Protein AF-A0A6T0ZKF3-F1 (afdb_monomer_lite)

pLDDT: mean 91.28, std 10.65, range [55.72, 98.62]

Secondary structure (DSSP, 8-state):
-PPPPPPPPPPPPPPP-----PPPPPPPHHHHHHHHHHHHHHTT---EESEEES-EEEEEE-TTTHHHHHHHHHHT-TT--EEEEETTTTEEEEE-S--EEEPP-TTTTGGGEEEEE-HHHHHHHHHHHHHT-PPPP---

Radius of gyration: 25.16 Å; chains: 1; bounding box: 42×97×49 Å

Organism: NCBI:txid311494

Structure (mmCIF, N/CA/C/O backbone):
data_AF-A0A6T0ZKF3-F1
#
_entry.id   AF-A0A6T0ZKF3-F1
#
loop_
_atom_site.group_PDB
_atom_site.id
_atom_site.type_symbol
_atom_site.label_atom_id
_atom_site.label_alt_id
_atom_site.label_comp_id
_atom_site.label_asym_id
_atom_site.label_entity_id
_atom_site.label_seq_id
_atom_site.pdbx_PDB_ins_code
_atom_site.Cartn_x
_atom_site.Cartn_y
_atom_site.Cartn_z
_atom_site.occupancy
_atom_site.B_iso_or_equiv
_atom_site.auth_seq_id
_atom_site.auth_comp_id
_atom_site.auth_asym_id
_atom_site.auth_atom_id
_atom_site.pdbx_PDB_model_num
ATOM 1 N N . PRO A 1 1 ? 15.137 -68.658 26.866 1.00 79.06 1 PRO A N 1
ATOM 2 C CA . PRO A 1 1 ? 15.830 -67.815 25.860 1.00 79.06 1 PRO A CA 1
ATOM 3 C C . PRO A 1 1 ? 14.870 -66.736 25.336 1.00 79.06 1 PRO A C 1
ATOM 5 O O . PRO A 1 1 ? 13.733 -67.080 25.017 1.00 79.06 1 PRO A O 1
ATOM 8 N N . PRO A 1 2 ? 15.263 -65.451 25.323 1.00 80.06 2 PRO A N 1
ATOM 9 C CA . PRO A 1 2 ? 14.422 -64.399 24.763 1.00 80.06 2 PRO A CA 1
ATOM 10 C C . PRO A 1 2 ? 14.297 -64.558 23.236 1.00 80.06 2 PRO A C 1
ATOM 12 O O . PRO A 1 2 ? 15.229 -65.066 22.604 1.00 80.06 2 PRO A O 1
ATOM 15 N N . PRO A 1 3 ? 13.156 -64.165 22.642 1.00 83.69 3 PRO A N 1
ATOM 16 C CA . PRO A 1 3 ? 12.979 -64.195 21.195 1.00 83.69 3 PRO A CA 1
ATOM 17 C C . PRO A 1 3 ? 13.969 -63.239 20.508 1.00 83.69 3 PRO A C 1
ATOM 19 O O . PRO A 1 3 ? 14.327 -62.210 21.091 1.00 83.69 3 PRO A O 1
ATOM 22 N N . PRO A 1 4 ? 14.425 -63.561 19.283 1.00 87.62 4 PRO A N 1
ATOM 23 C CA . PRO A 1 4 ? 15.293 -62.670 18.527 1.00 87.62 4 PRO A CA 1
ATOM 24 C C . PRO A 1 4 ? 14.576 -61.339 18.239 1.00 87.62 4 PRO A C 1
ATOM 26 O O . PRO A 1 4 ? 13.357 -61.333 18.036 1.00 87.62 4 PRO A O 1
ATOM 29 N N . PRO A 1 5 ? 15.308 -60.212 18.220 1.00 87.31 5 PRO A N 1
ATOM 30 C CA . PRO A 1 5 ? 14.728 -58.923 17.878 1.00 87.31 5 PRO A CA 1
ATOM 31 C C . PRO A 1 5 ? 14.199 -58.935 16.434 1.00 87.31 5 PRO A C 1
ATOM 33 O O . PRO A 1 5 ? 14.769 -59.617 15.575 1.00 87.31 5 PRO A O 1
ATOM 36 N N . PRO A 1 6 ? 13.117 -58.190 16.150 1.00 88.12 6 PRO A N 1
ATOM 37 C CA . PRO A 1 6 ? 12.598 -58.068 14.798 1.00 88.12 6 PRO A CA 1
ATOM 38 C C . PRO A 1 6 ? 13.632 -57.399 13.875 1.00 88.12 6 PRO A C 1
ATOM 40 O O . PRO A 1 6 ? 14.416 -56.561 14.333 1.00 88.12 6 PRO A O 1
ATOM 43 N N . PRO A 1 7 ? 13.641 -57.746 12.575 1.00 88.88 7 PRO A N 1
ATOM 44 C CA . PRO A 1 7 ? 14.503 -57.087 11.604 1.00 88.88 7 PRO A CA 1
ATOM 45 C C . PRO A 1 7 ? 14.161 -55.589 11.498 1.00 88.88 7 PRO A C 1
ATOM 47 O O . PRO A 1 7 ? 13.000 -55.210 11.689 1.00 88.88 7 PRO A O 1
ATOM 50 N N . PRO A 1 8 ? 15.147 -54.728 11.185 1.00 87.81 8 PRO A N 1
ATOM 51 C CA . PRO A 1 8 ? 14.897 -53.310 10.973 1.00 87.81 8 PRO A CA 1
ATOM 52 C C . PRO A 1 8 ? 13.945 -53.097 9.783 1.00 87.81 8 PRO A C 1
ATOM 54 O O . PRO A 1 8 ? 13.983 -53.870 8.819 1.00 87.81 8 PRO A O 1
ATOM 57 N N . PRO A 1 9 ? 13.094 -52.055 9.825 1.00 87.19 9 PRO A N 1
ATOM 58 C CA . PRO A 1 9 ? 12.233 -51.715 8.702 1.00 87.19 9 PRO A CA 1
ATOM 59 C C . PRO A 1 9 ? 13.070 -51.346 7.465 1.00 87.19 9 PRO A C 1
ATOM 61 O O . PRO A 1 9 ? 14.187 -50.834 7.603 1.00 87.19 9 PRO A O 1
ATOM 64 N N . PRO A 1 10 ? 12.546 -51.585 6.250 1.00 87.50 10 PRO A N 1
ATOM 65 C CA . PRO A 1 10 ? 13.218 -51.177 5.025 1.00 87.50 10 PRO A CA 1
ATOM 66 C C . PRO A 1 10 ? 13.397 -49.647 4.982 1.00 87.50 10 PRO A C 1
ATOM 68 O O . PRO A 1 10 ? 12.549 -48.916 5.504 1.00 87.50 10 PRO A O 1
ATOM 71 N N . PRO A 1 11 ? 14.475 -49.145 4.355 1.00 84.69 11 PRO A N 1
ATOM 72 C CA . PRO A 1 11 ? 14.674 -47.713 4.170 1.00 84.69 11 PRO A CA 1
ATOM 73 C C . PRO A 1 11 ? 13.521 -47.114 3.353 1.00 84.69 11 PRO A C 1
ATOM 75 O O . PRO A 1 11 ? 13.155 -47.628 2.296 1.00 84.69 11 PRO A O 1
ATOM 78 N N . VAL A 1 12 ? 12.943 -46.025 3.864 1.00 86.44 12 VAL A N 1
ATOM 79 C CA . VAL A 1 12 ? 11.878 -45.274 3.188 1.00 86.44 12 VAL A CA 1
ATOM 80 C C . VAL A 1 12 ? 12.455 -44.653 1.905 1.00 86.44 12 VAL A C 1
ATOM 82 O O . VAL A 1 12 ? 13.549 -44.083 1.966 1.00 86.44 12 VAL A O 1
ATOM 85 N N . PRO A 1 13 ? 11.774 -44.749 0.747 1.00 84.06 13 PRO A N 1
ATOM 86 C CA . PRO A 1 13 ? 12.225 -44.079 -0.468 1.00 84.06 13 PRO A CA 1
ATOM 87 C C . PRO A 1 13 ? 12.305 -42.557 -0.256 1.00 84.06 13 PRO A C 1
ATOM 89 O O . PRO A 1 13 ? 11.481 -41.998 0.475 1.00 84.06 13 PRO A O 1
ATOM 92 N N . PRO A 1 14 ? 13.277 -41.867 -0.882 1.00 81.31 14 PRO A N 1
ATOM 93 C CA . PRO A 1 14 ? 13.361 -40.416 -0.801 1.00 81.31 14 PRO A CA 1
ATOM 94 C C . PRO A 1 14 ? 12.076 -39.782 -1.359 1.00 81.31 14 PRO A C 1
ATOM 96 O O . PRO A 1 14 ? 11.504 -40.309 -2.320 1.00 81.31 14 PRO A O 1
ATOM 99 N N . PRO A 1 15 ? 11.604 -38.663 -0.778 1.00 80.31 15 PRO A N 1
ATOM 100 C CA . PRO A 1 15 ? 10.462 -37.946 -1.323 1.00 80.31 15 PRO A CA 1
ATOM 101 C C . PRO A 1 15 ? 10.757 -37.538 -2.776 1.00 80.31 15 PRO A C 1
ATOM 103 O O . PRO A 1 15 ? 11.900 -37.186 -3.087 1.00 80.31 15 PRO A O 1
ATOM 106 N N . PRO A 1 16 ? 9.758 -37.586 -3.676 1.00 74.75 16 PRO A N 1
ATOM 107 C CA . PRO A 1 16 ? 9.937 -37.129 -5.044 1.00 74.75 16 PRO A CA 1
ATOM 108 C C . PRO A 1 16 ? 10.409 -35.676 -5.021 1.00 74.75 16 PRO A C 1
ATOM 110 O O . PRO A 1 16 ? 9.810 -34.835 -4.348 1.00 74.75 16 PRO A O 1
ATOM 113 N N . SER A 1 17 ? 11.494 -35.385 -5.740 1.00 73.44 17 SER A N 1
ATOM 114 C CA . SER A 1 17 ? 11.928 -34.016 -5.996 1.00 73.44 17 SER A CA 1
ATOM 115 C C . SER A 1 17 ? 10.769 -33.281 -6.666 1.00 73.44 17 SER A C 1
ATOM 117 O O . SER A 1 17 ? 10.433 -33.556 -7.817 1.00 73.44 17 SER A O 1
ATOM 119 N N . GLY A 1 18 ? 10.097 -32.417 -5.905 1.00 68.75 18 GLY A N 1
ATOM 120 C CA . GLY A 1 18 ? 9.014 -31.591 -6.421 1.00 68.75 18 GLY A CA 1
ATOM 121 C C . GLY A 1 18 ? 9.514 -30.667 -7.535 1.00 68.75 18 GLY A C 1
ATOM 122 O O . GLY A 1 18 ? 10.721 -30.434 -7.646 1.00 68.75 18 GLY A O 1
ATOM 123 N N . PRO A 1 19 ? 8.605 -30.134 -8.368 1.00 64.38 19 PRO A N 1
ATOM 124 C CA . PRO A 1 19 ? 8.970 -29.148 -9.371 1.00 64.38 19 PRO A CA 1
ATOM 125 C C . PRO A 1 19 ? 9.674 -27.974 -8.690 1.00 64.38 19 PRO A C 1
ATOM 127 O O . PRO A 1 19 ? 9.157 -27.382 -7.742 1.00 64.38 19 PRO A O 1
ATOM 130 N N . THR A 1 20 ? 10.871 -27.654 -9.168 1.00 55.72 20 THR A N 1
ATOM 131 C CA . THR A 1 20 ? 11.607 -26.461 -8.769 1.00 55.72 20 THR A CA 1
ATOM 132 C C . THR A 1 20 ? 10.806 -25.253 -9.250 1.00 55.72 20 THR A C 1
ATOM 134 O O . THR A 1 20 ? 10.920 -24.850 -10.404 1.00 55.72 20 THR A O 1
ATOM 137 N N . THR A 1 21 ? 9.936 -24.704 -8.401 1.00 61.16 21 THR A N 1
ATOM 138 C CA . THR A 1 21 ? 9.252 -23.437 -8.678 1.00 61.16 21 THR A CA 1
ATOM 139 C C . THR A 1 21 ? 10.316 -22.348 -8.716 1.00 61.16 21 THR A C 1
ATOM 141 O O . THR A 1 21 ? 10.743 -21.843 -7.680 1.00 61.16 21 THR A O 1
ATOM 144 N N . THR A 1 22 ? 10.810 -22.026 -9.911 1.00 66.12 22 THR A N 1
ATOM 145 C CA . THR A 1 22 ? 11.672 -20.867 -10.127 1.00 66.12 22 THR A CA 1
ATOM 146 C C . THR A 1 22 ? 10.903 -19.634 -9.665 1.00 66.12 22 THR A C 1
ATOM 148 O O . THR A 1 22 ? 9.809 -19.367 -10.163 1.00 66.12 22 THR A O 1
ATOM 151 N N . ALA A 1 23 ? 11.442 -18.920 -8.673 1.00 69.06 23 ALA A N 1
ATOM 152 C CA . ALA A 1 23 ? 10.854 -17.673 -8.206 1.00 69.06 23 ALA A CA 1
ATOM 153 C C . ALA A 1 23 ? 10.667 -16.716 -9.401 1.00 69.06 23 ALA A C 1
ATOM 155 O O . ALA A 1 23 ? 11.530 -16.691 -10.286 1.00 69.06 23 ALA A O 1
ATOM 156 N N . PRO A 1 24 ? 9.563 -15.949 -9.460 1.00 73.06 24 PRO A N 1
ATOM 157 C CA . PRO A 1 24 ? 9.366 -14.968 -10.517 1.00 73.06 24 PRO A CA 1
ATOM 158 C C . PRO A 1 24 ? 10.574 -14.025 -10.606 1.00 73.06 24 PRO A C 1
ATOM 160 O O . PRO A 1 24 ? 11.122 -13.658 -9.561 1.00 73.06 24 PRO A O 1
ATOM 163 N N . PRO A 1 25 ? 10.990 -13.612 -11.816 1.00 82.62 25 PRO A N 1
ATOM 164 C CA . PRO A 1 25 ? 12.021 -12.593 -11.951 1.00 82.62 25 PRO A CA 1
ATOM 165 C C . PRO A 1 25 ? 11.595 -11.316 -11.215 1.00 82.62 25 PRO A C 1
ATOM 167 O O . PRO A 1 25 ? 10.406 -10.977 -11.170 1.00 82.62 25 PRO A O 1
ATOM 170 N N . LEU A 1 26 ? 12.568 -10.629 -10.614 1.00 91.62 26 LEU A N 1
ATOM 171 C CA . LEU A 1 26 ? 12.322 -9.332 -9.994 1.00 91.62 26 LEU A CA 1
ATOM 172 C C . LEU A 1 26 ? 11.986 -8.316 -11.100 1.00 91.62 26 LEU A C 1
ATOM 174 O O . LEU A 1 26 ? 12.718 -8.260 -12.091 1.00 91.62 26 LEU A O 1
ATOM 178 N N . PRO A 1 27 ? 10.904 -7.537 -10.950 1.00 94.56 27 PRO A N 1
ATOM 179 C CA . PRO A 1 27 ? 10.503 -6.530 -11.922 1.00 94.56 27 PRO A CA 1
ATOM 180 C C . PRO A 1 27 ? 11.445 -5.327 -11.851 1.00 94.56 27 PRO A C 1
ATOM 182 O O . PRO A 1 27 ? 12.015 -5.029 -10.796 1.00 94.56 27 PRO A O 1
ATOM 185 N N . ASP A 1 28 ? 11.551 -4.575 -12.944 1.00 96.56 28 ASP A N 1
ATOM 186 C CA . ASP A 1 28 ? 12.017 -3.194 -12.837 1.00 96.56 28 ASP A CA 1
ATOM 187 C C . ASP A 1 28 ? 10.931 -2.294 -12.213 1.00 96.56 28 ASP A C 1
ATOM 189 O O . ASP A 1 28 ? 9.769 -2.684 -12.056 1.00 96.56 28 ASP A O 1
ATOM 193 N N . LYS A 1 29 ? 11.307 -1.066 -11.840 1.00 95.50 29 LYS A N 1
ATOM 194 C CA . LYS A 1 29 ? 10.395 -0.123 -11.177 1.00 95.50 29 LYS A CA 1
ATOM 195 C C . LYS A 1 29 ? 9.154 0.176 -12.023 1.00 95.50 29 LYS A C 1
ATOM 197 O O . LYS A 1 29 ? 8.052 0.205 -11.487 1.00 95.50 29 LYS A O 1
ATOM 202 N N . GLY A 1 30 ? 9.316 0.378 -13.331 1.00 96.62 30 GLY A N 1
ATOM 203 C CA . GLY A 1 30 ? 8.216 0.692 -14.243 1.00 96.62 30 GLY A CA 1
ATOM 204 C C . GLY A 1 30 ? 7.280 -0.496 -14.451 1.00 96.62 30 GLY A C 1
ATOM 205 O O . GLY A 1 30 ? 6.057 -0.328 -14.471 1.00 96.62 30 GLY A O 1
ATOM 206 N N . GLU A 1 31 ? 7.837 -1.705 -14.531 1.00 96.94 31 GLU A N 1
ATOM 207 C CA . GLU A 1 31 ? 7.057 -2.942 -14.569 1.00 96.94 31 GLU A CA 1
ATOM 208 C C . GLU A 1 31 ? 6.260 -3.143 -13.271 1.00 96.94 31 GLU A C 1
ATOM 210 O O . GLU A 1 31 ? 5.062 -3.439 -13.325 1.00 96.94 31 GLU A O 1
ATOM 215 N N . CYS A 1 32 ? 6.891 -2.932 -12.111 1.00 97.50 32 CYS A N 1
ATOM 216 C CA . CYS A 1 32 ? 6.226 -2.997 -10.812 1.00 97.50 32 CYS A CA 1
ATOM 217 C C . CYS A 1 32 ? 5.068 -1.998 -10.723 1.00 97.50 32 CYS A C 1
ATOM 219 O O . CYS A 1 32 ? 3.954 -2.398 -10.375 1.00 97.50 32 CYS A O 1
ATOM 221 N N . THR A 1 33 ? 5.301 -0.731 -11.085 1.00 97.44 33 THR A N 1
ATOM 222 C CA . THR A 1 33 ? 4.282 0.327 -11.058 1.00 97.44 33 THR A CA 1
ATOM 223 C C . THR A 1 33 ? 3.100 -0.038 -11.948 1.00 97.44 33 THR A C 1
ATOM 225 O O . THR A 1 33 ? 1.966 -0.074 -11.478 1.00 97.44 33 THR A O 1
ATOM 228 N N . THR A 1 34 ? 3.363 -0.418 -13.201 1.00 97.75 34 THR A N 1
ATOM 229 C CA . THR A 1 34 ? 2.315 -0.762 -14.176 1.00 97.75 34 THR A CA 1
ATOM 230 C C . THR A 1 34 ? 1.472 -1.953 -13.713 1.00 97.75 34 THR A C 1
ATOM 232 O O . THR A 1 34 ? 0.241 -1.922 -13.783 1.00 97.75 34 THR A O 1
ATOM 235 N N . LYS A 1 35 ? 2.117 -3.017 -13.215 1.00 97.19 35 LYS A N 1
ATOM 236 C CA . LYS A 1 35 ? 1.417 -4.212 -12.719 1.00 97.19 35 LYS A CA 1
ATOM 237 C C . LYS A 1 35 ? 0.609 -3.918 -11.459 1.00 97.19 35 LYS A C 1
ATOM 239 O O . LYS A 1 35 ? -0.523 -4.382 -11.343 1.00 97.19 35 LYS A O 1
ATOM 244 N N . THR A 1 36 ? 1.175 -3.142 -10.540 1.00 97.94 36 THR A N 1
ATOM 245 C CA . THR A 1 36 ? 0.523 -2.772 -9.281 1.00 97.94 36 THR A CA 1
ATOM 246 C C . THR A 1 36 ? -0.701 -1.899 -9.531 1.00 97.94 36 THR A C 1
ATOM 248 O O . THR A 1 36 ? -1.768 -2.180 -8.989 1.00 97.94 36 THR A O 1
ATOM 251 N N . GLU A 1 37 ? -0.584 -0.901 -10.407 1.00 98.38 37 GLU A N 1
ATOM 252 C CA . GLU A 1 37 ? -1.689 -0.023 -10.788 1.00 98.38 37 GLU A CA 1
ATOM 253 C C . GLU A 1 37 ? -2.851 -0.811 -11.409 1.00 98.38 37 GLU A C 1
ATOM 255 O O . GLU A 1 37 ? -4.007 -0.684 -10.993 1.00 98.38 37 GLU A O 1
ATOM 260 N N . ALA A 1 38 ? -2.540 -1.695 -12.363 1.00 98.31 38 ALA A N 1
ATOM 261 C CA . ALA A 1 38 ? -3.533 -2.560 -12.989 1.00 98.31 38 ALA A CA 1
ATOM 262 C C . ALA A 1 38 ? -4.230 -3.473 -11.963 1.00 98.31 38 ALA A C 1
ATOM 264 O O . ALA A 1 38 ? -5.450 -3.645 -12.022 1.00 98.31 38 ALA A O 1
ATOM 265 N N . ALA A 1 39 ? -3.475 -4.025 -11.008 1.00 98.19 39 ALA A N 1
ATOM 266 C CA . ALA A 1 39 ? -4.007 -4.891 -9.960 1.00 98.19 39 ALA A CA 1
ATOM 267 C C . ALA A 1 39 ? -4.916 -4.134 -8.976 1.00 98.19 39 ALA A C 1
ATOM 269 O O . ALA A 1 39 ? -6.010 -4.610 -8.671 1.00 98.19 39 ALA A O 1
ATOM 270 N N . LEU A 1 40 ? -4.514 -2.940 -8.524 1.00 98.25 40 LEU A N 1
ATOM 271 C CA . LEU A 1 40 ? -5.327 -2.086 -7.648 1.00 98.25 40 LEU A CA 1
ATOM 272 C C . LEU A 1 40 ? -6.641 -1.682 -8.322 1.00 98.25 40 LEU A C 1
ATOM 274 O O . LEU A 1 40 ? -7.709 -1.789 -7.716 1.00 98.25 40 LEU A O 1
ATOM 278 N N . LYS A 1 41 ? -6.576 -1.300 -9.603 1.00 98.19 41 LYS A N 1
ATOM 279 C CA . LYS A 1 41 ? -7.759 -0.976 -10.406 1.00 98.19 41 LYS A CA 1
ATOM 280 C C . LYS A 1 41 ? -8.694 -2.176 -10.555 1.00 98.19 41 LYS A C 1
ATOM 282 O O . LYS A 1 41 ? -9.902 -2.023 -10.394 1.00 98.19 41 LYS A O 1
ATOM 287 N N . ALA A 1 42 ? -8.157 -3.366 -10.830 1.00 98.44 42 ALA A N 1
ATOM 288 C CA . ALA A 1 42 ? -8.951 -4.592 -10.919 1.00 98.44 42 ALA A CA 1
ATOM 289 C C . ALA A 1 42 ? -9.623 -4.952 -9.581 1.00 98.44 42 ALA A C 1
ATOM 291 O O . ALA A 1 42 ? -10.757 -5.428 -9.573 1.00 98.44 42 ALA A O 1
ATOM 292 N N . ALA A 1 43 ? -8.958 -4.674 -8.457 1.00 98.06 43 ALA A N 1
ATOM 293 C CA . ALA A 1 43 ? -9.486 -4.880 -7.111 1.00 98.06 43 ALA A CA 1
ATOM 294 C C . ALA A 1 43 ? -10.437 -3.764 -6.631 1.00 98.06 43 ALA A C 1
ATOM 296 O O . ALA A 1 43 ? -11.005 -3.880 -5.549 1.00 98.06 43 ALA A O 1
ATOM 297 N N . SER A 1 44 ? -10.625 -2.691 -7.413 1.00 97.88 44 SER A N 1
ATOM 298 C CA . SER A 1 44 ? -11.378 -1.492 -7.004 1.00 97.88 44 SER A CA 1
ATOM 299 C C . SER A 1 44 ? -10.881 -0.885 -5.682 1.00 97.88 44 SER A C 1
ATOM 301 O O . SER A 1 44 ? -11.668 -0.362 -4.893 1.00 97.88 44 SER A O 1
ATOM 303 N N . LEU A 1 45 ? -9.570 -0.962 -5.432 1.00 97.56 45 LEU A N 1
ATOM 304 C CA . LEU A 1 45 ? -8.938 -0.359 -4.262 1.00 97.56 45 LEU A CA 1
ATOM 305 C C . LEU A 1 45 ? -8.556 1.087 -4.575 1.00 97.56 45 LEU A C 1
ATOM 307 O O . LEU A 1 45 ? -7.883 1.359 -5.569 1.00 97.56 45 LEU A O 1
ATOM 311 N N . ASN A 1 46 ? -8.972 2.015 -3.713 1.00 96.62 46 ASN A N 1
ATOM 312 C CA . ASN A 1 46 ? -8.535 3.404 -3.806 1.00 96.62 46 ASN A CA 1
ATOM 313 C C . ASN A 1 46 ? -7.067 3.503 -3.386 1.00 96.62 46 ASN A C 1
ATOM 315 O O . ASN A 1 46 ? -6.680 2.972 -2.345 1.00 96.62 46 ASN A O 1
ATOM 319 N N . TYR A 1 47 ? -6.272 4.212 -4.177 1.00 97.88 47 TYR A N 1
ATOM 320 C CA . TYR A 1 47 ? -4.866 4.471 -3.895 1.00 97.88 47 TYR A CA 1
ATOM 321 C C . TYR A 1 47 ? -4.482 5.870 -4.364 1.00 97.88 47 TYR A C 1
ATOM 323 O O . TYR A 1 47 ? -5.194 6.501 -5.153 1.00 97.88 47 TYR A O 1
ATOM 331 N N . ARG A 1 48 ? -3.338 6.339 -3.879 1.00 98.12 48 ARG A N 1
ATOM 332 C CA . ARG A 1 48 ? -2.648 7.543 -4.349 1.00 98.12 48 ARG A CA 1
ATOM 333 C C . ARG A 1 48 ? -1.168 7.211 -4.535 1.00 98.12 48 ARG A C 1
ATOM 335 O O . ARG A 1 48 ? -0.706 6.165 -4.074 1.00 98.12 48 ARG A O 1
ATOM 342 N N . LEU A 1 49 ? -0.447 8.066 -5.250 1.00 98.25 49 LEU A N 1
ATOM 343 C CA . LEU A 1 49 ? 1.013 8.011 -5.272 1.00 98.25 49 LEU A CA 1
ATOM 344 C C . LEU A 1 49 ? 1.560 8.906 -4.159 1.00 98.25 49 LEU A C 1
ATOM 346 O O . LEU A 1 49 ? 0.928 9.907 -3.826 1.00 98.25 49 LEU A O 1
ATOM 350 N N . GLY A 1 50 ? 2.721 8.557 -3.612 1.00 97.81 50 GLY A N 1
ATOM 351 C CA . GLY A 1 50 ? 3.332 9.260 -2.484 1.00 97.81 50 GLY A CA 1
ATOM 352 C C . GLY A 1 50 ? 3.673 8.307 -1.341 1.00 97.81 50 GLY A C 1
ATOM 353 O O . GLY A 1 50 ? 3.899 7.117 -1.558 1.00 97.81 50 GLY A O 1
ATOM 354 N N . GLY A 1 51 ? 3.656 8.790 -0.101 1.00 97.75 51 GLY A N 1
ATOM 355 C CA . GLY A 1 51 ? 3.782 7.894 1.047 1.00 97.75 51 GLY A CA 1
ATOM 356 C C . GLY A 1 51 ? 3.297 8.478 2.363 1.00 97.75 51 GLY A C 1
ATOM 357 O O . GLY A 1 51 ? 3.350 9.678 2.589 1.00 97.75 51 GLY A O 1
ATOM 358 N N . TRP A 1 52 ? 2.857 7.608 3.263 1.00 97.62 52 TRP A N 1
ATOM 359 C CA . TRP A 1 52 ? 2.684 7.949 4.670 1.00 97.62 52 TRP A CA 1
ATOM 360 C C . TRP A 1 52 ? 4.026 8.078 5.384 1.00 97.62 52 TRP A C 1
ATOM 362 O O . TRP A 1 52 ? 4.877 7.188 5.286 1.00 97.62 52 TRP A O 1
ATOM 372 N N . SER A 1 53 ? 4.171 9.163 6.139 1.00 95.50 53 SER A N 1
ATOM 373 C CA . SER A 1 53 ? 5.307 9.424 7.017 1.00 95.50 53 SER A CA 1
ATOM 374 C C . SER A 1 53 ? 4.871 9.468 8.483 1.00 95.50 53 SER A C 1
ATOM 376 O O . SER A 1 53 ? 3.787 9.955 8.808 1.00 95.50 53 SER A O 1
ATOM 378 N N . TYR A 1 54 ? 5.755 8.990 9.371 1.00 95.31 54 TYR A N 1
ATOM 379 C CA . TYR A 1 54 ? 5.523 8.745 10.809 1.00 95.31 54 TYR A CA 1
ATOM 380 C C . TYR A 1 54 ? 4.521 7.620 11.125 1.00 95.31 54 TYR A C 1
ATOM 382 O O . TYR A 1 54 ? 3.817 7.139 10.255 1.00 95.31 54 TYR A O 1
ATOM 390 N N . SER A 1 55 ? 4.482 7.164 12.384 1.00 95.12 55 SER A N 1
ATOM 391 C CA . SER A 1 55 ? 3.619 6.062 12.862 1.00 95.12 55 SER A CA 1
ATOM 392 C C . SER A 1 55 ? 3.880 4.692 12.213 1.00 95.12 55 SER A C 1
ATOM 394 O O . SER A 1 55 ? 2.959 3.900 12.050 1.00 95.12 55 SER A O 1
ATOM 396 N N . HIS A 1 56 ? 5.129 4.382 11.858 1.00 96.44 56 HIS A N 1
ATOM 397 C CA . HIS A 1 56 ? 5.490 3.103 11.237 1.00 96.44 56 HIS A CA 1
ATOM 398 C C . HIS A 1 56 ? 5.262 1.898 12.171 1.00 96.44 56 HIS A C 1
ATOM 400 O O . HIS A 1 56 ? 5.723 1.901 13.312 1.00 96.44 56 HIS A O 1
ATOM 406 N N . LEU A 1 57 ? 4.598 0.856 11.663 1.00 97.06 57 LEU A N 1
ATOM 407 C CA . LEU A 1 57 ? 4.275 -0.385 12.387 1.00 97.06 57 LEU A CA 1
ATOM 408 C C . LEU A 1 57 ? 5.067 -1.609 11.891 1.00 97.06 57 LEU A C 1
ATOM 410 O O . LEU A 1 57 ? 4.820 -2.729 12.332 1.00 97.06 57 LEU A O 1
ATOM 414 N N . GLY A 1 58 ? 6.001 -1.417 10.957 1.00 97.06 58 GLY A N 1
ATOM 415 C CA . GLY A 1 58 ? 6.784 -2.485 10.336 1.00 97.06 58 GLY A CA 1
ATOM 416 C C . GLY A 1 58 ? 6.464 -2.680 8.854 1.00 97.06 58 GLY A C 1
ATOM 417 O O . GLY A 1 58 ? 5.595 -2.012 8.285 1.00 97.06 58 GLY A O 1
ATOM 418 N N . GLY A 1 59 ? 7.185 -3.601 8.214 1.00 97.12 59 GLY A N 1
ATOM 419 C CA . GLY A 1 59 ? 7.021 -3.889 6.796 1.00 97.12 59 GLY A CA 1
ATOM 420 C C . GLY A 1 59 ? 7.500 -5.274 6.379 1.00 97.12 59 GLY A C 1
ATOM 421 O O . GLY A 1 59 ? 8.213 -5.944 7.123 1.00 97.12 59 GLY A O 1
ATOM 422 N N . GLU A 1 60 ? 7.082 -5.691 5.189 1.00 98.06 60 GLU A N 1
ATOM 423 C CA . GLU A 1 60 ? 7.342 -7.018 4.631 1.00 98.06 60 GLU A CA 1
ATOM 424 C C . GLU A 1 60 ? 7.481 -6.956 3.105 1.00 98.06 60 GLU A C 1
ATOM 426 O O . GLU A 1 60 ? 6.838 -6.143 2.440 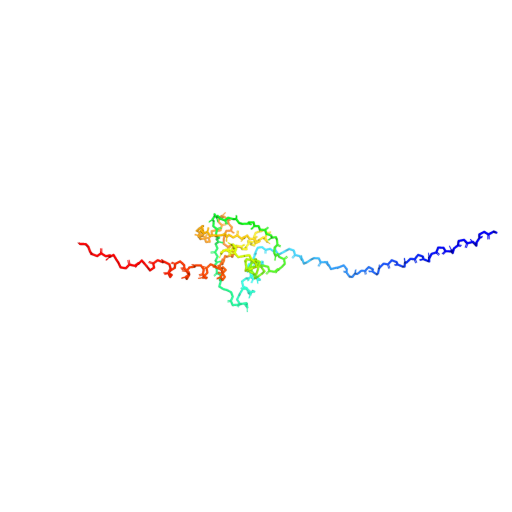1.00 98.06 60 GLU A O 1
ATOM 431 N N . TYR A 1 61 ? 8.324 -7.818 2.539 1.00 97.50 61 TYR A N 1
ATOM 432 C CA . TYR A 1 61 ? 8.445 -7.977 1.091 1.00 97.50 61 TYR A CA 1
ATOM 433 C C . TYR A 1 61 ? 7.159 -8.586 0.518 1.00 97.50 61 TYR A C 1
ATOM 435 O O . TYR A 1 61 ? 6.770 -9.684 0.908 1.00 97.50 61 TYR A O 1
ATOM 443 N N . MET A 1 62 ? 6.506 -7.893 -0.418 1.00 96.19 62 MET A N 1
ATOM 444 C CA . MET A 1 62 ? 5.154 -8.251 -0.885 1.00 96.19 62 MET A CA 1
ATOM 445 C C . MET A 1 62 ? 5.074 -8.566 -2.382 1.00 96.19 62 MET A C 1
ATOM 447 O O . MET A 1 62 ? 3.981 -8.741 -2.919 1.00 96.19 62 MET A O 1
ATOM 451 N N . TRP A 1 63 ? 6.195 -8.672 -3.097 1.00 94.62 63 TRP A N 1
ATOM 452 C CA . TRP A 1 63 ? 6.172 -9.075 -4.507 1.00 94.62 63 TRP A CA 1
ATOM 453 C C . TRP A 1 63 ? 6.005 -10.596 -4.675 1.00 94.62 63 TRP A C 1
ATOM 455 O O . TRP A 1 63 ? 6.662 -11.356 -3.962 1.00 94.62 63 TRP A O 1
ATOM 465 N N . PRO A 1 64 ? 5.179 -11.079 -5.631 1.00 94.38 64 PRO A N 1
ATOM 466 C CA . PRO A 1 64 ? 4.461 -10.346 -6.688 1.00 94.38 64 PRO A CA 1
ATOM 467 C C . PRO A 1 64 ? 3.056 -9.840 -6.328 1.00 94.38 64 PRO A C 1
ATOM 469 O O . PRO A 1 64 ? 2.357 -9.333 -7.201 1.00 94.38 64 PRO A O 1
ATOM 472 N N . GLY A 1 65 ? 2.618 -9.976 -5.076 1.00 95.38 65 GLY A N 1
ATOM 473 C CA . GLY A 1 65 ? 1.291 -9.528 -4.634 1.00 95.38 65 GLY A CA 1
ATOM 474 C C . GLY A 1 65 ? 1.092 -8.005 -4.659 1.00 95.38 65 GLY A C 1
ATOM 475 O O . GLY A 1 65 ? -0.034 -7.528 -4.810 1.00 95.38 65 GLY A O 1
ATOM 476 N N . GLY A 1 66 ? 2.179 -7.240 -4.546 1.00 97.12 66 GLY A N 1
ATOM 477 C CA . GLY A 1 66 ? 2.192 -5.791 -4.712 1.00 97.12 66 GLY A CA 1
ATOM 478 C C . GLY A 1 66 ? 1.339 -5.044 -3.684 1.00 97.12 66 GLY A C 1
ATOM 479 O O . GLY A 1 66 ? 1.111 -5.508 -2.564 1.00 97.12 66 GLY A O 1
ATOM 480 N N . ALA A 1 67 ? 0.815 -3.885 -4.084 1.00 98.25 67 ALA A N 1
ATOM 481 C CA . ALA A 1 67 ? -0.036 -3.062 -3.227 1.00 98.25 67 ALA A CA 1
ATOM 482 C C . ALA A 1 67 ? -1.363 -3.736 -2.830 1.00 98.25 67 ALA A C 1
ATOM 484 O O . ALA A 1 67 ? -1.887 -3.453 -1.759 1.00 98.25 67 ALA A O 1
ATOM 485 N N . VAL A 1 68 ? -1.899 -4.660 -3.637 1.00 98.50 68 VAL A N 1
ATOM 486 C CA . VAL A 1 68 ? -3.123 -5.407 -3.281 1.00 98.50 68 VAL A CA 1
ATOM 487 C C . VAL A 1 68 ? -2.865 -6.325 -2.082 1.00 98.50 68 VAL A C 1
ATOM 489 O O . VAL A 1 68 ? -3.653 -6.359 -1.132 1.00 98.50 68 VAL A O 1
ATOM 492 N N . ALA A 1 69 ? -1.728 -7.030 -2.091 1.00 98.31 69 ALA A N 1
ATOM 493 C CA . ALA A 1 69 ? -1.291 -7.814 -0.940 1.00 98.31 69 ALA A CA 1
ATOM 494 C C . ALA A 1 69 ? -0.959 -6.914 0.258 1.00 98.31 69 ALA A C 1
ATOM 496 O O . ALA A 1 69 ? -1.341 -7.240 1.377 1.00 98.31 69 ALA A O 1
ATOM 497 N N . CYS A 1 70 ? -0.341 -5.752 0.024 1.00 98.62 70 CYS A N 1
ATOM 498 C CA . CYS A 1 70 ? -0.048 -4.771 1.072 1.00 98.62 70 CYS A CA 1
ATOM 499 C C . CYS A 1 70 ? -1.315 -4.225 1.755 1.00 98.62 70 CYS A C 1
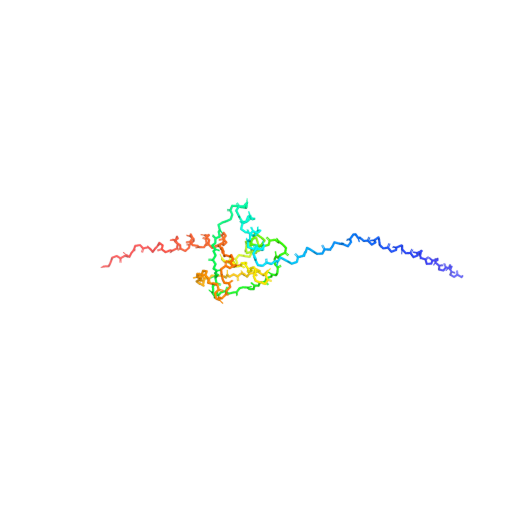ATOM 501 O O . CYS A 1 70 ? -1.386 -4.170 2.981 1.00 98.62 70 CYS A O 1
ATOM 503 N N . SER A 1 71 ? -2.349 -3.897 0.976 1.00 98.56 71 SER A N 1
ATOM 504 C CA . SER A 1 71 ? -3.657 -3.497 1.497 1.00 98.56 71 SER A CA 1
ATOM 505 C C . SER A 1 71 ? -4.258 -4.611 2.354 1.00 98.56 71 SER A C 1
ATOM 507 O O . SER A 1 71 ? -4.616 -4.366 3.502 1.00 98.56 71 SER A O 1
ATOM 509 N N . SER A 1 72 ? -4.265 -5.854 1.861 1.00 98.38 72 SER A N 1
ATOM 510 C CA . SER A 1 72 ? -4.768 -7.011 2.620 1.00 98.38 72 SER A CA 1
ATOM 511 C C . SER A 1 72 ? -3.971 -7.263 3.909 1.00 98.38 72 SER A C 1
ATOM 513 O O . SER A 1 72 ? -4.543 -7.591 4.948 1.00 98.38 72 SER A O 1
ATOM 515 N N . PHE A 1 73 ? -2.651 -7.071 3.861 1.00 98.19 73 PHE A N 1
ATOM 516 C CA . PHE A 1 73 ? -1.764 -7.163 5.018 1.00 98.19 73 PHE A CA 1
ATOM 517 C C . PHE A 1 73 ? -2.094 -6.098 6.067 1.00 98.19 73 PHE A C 1
ATOM 519 O O . PHE A 1 73 ? -2.173 -6.412 7.254 1.00 98.19 73 PHE A O 1
ATOM 526 N N . CYS A 1 74 ? -2.365 -4.864 5.642 1.00 98.31 74 CYS A N 1
ATOM 527 C CA . CYS A 1 74 ? -2.834 -3.811 6.535 1.00 98.31 74 CYS A CA 1
ATOM 528 C C . CYS A 1 74 ? -4.223 -4.126 7.118 1.00 98.31 74 CYS A C 1
ATOM 530 O O . CYS A 1 74 ? -4.412 -4.000 8.321 1.00 98.31 74 CYS A O 1
ATOM 532 N N . GLU A 1 75 ? -5.177 -4.620 6.320 1.00 98.31 75 GLU A N 1
ATOM 533 C CA . GLU A 1 75 ? -6.519 -4.995 6.807 1.00 98.31 75 GLU A CA 1
ATOM 534 C C . GLU A 1 75 ? -6.488 -6.085 7.890 1.00 98.31 75 GLU A C 1
ATOM 536 O O . GLU A 1 75 ? -7.342 -6.103 8.779 1.00 98.31 75 GLU A O 1
ATOM 541 N N . SER A 1 76 ? -5.493 -6.976 7.847 1.00 98.00 76 SER A N 1
ATOM 542 C CA . SER A 1 76 ? -5.317 -8.026 8.857 1.00 98.00 76 SER A CA 1
ATOM 543 C C . SER A 1 76 ? -4.875 -7.504 10.233 1.00 98.00 76 SER A C 1
ATOM 545 O O . SER A 1 76 ? -4.979 -8.227 11.224 1.00 98.00 76 SER A O 1
ATOM 547 N N . ASP A 1 77 ? -4.422 -6.251 10.313 1.00 97.75 77 ASP A N 1
ATOM 548 C CA . ASP A 1 77 ? -3.919 -5.614 11.524 1.00 97.75 77 ASP A CA 1
ATOM 549 C C . ASP A 1 77 ? -4.810 -4.430 11.925 1.00 97.75 77 ASP A C 1
ATOM 551 O O . ASP A 1 77 ? -4.841 -3.387 11.276 1.00 97.75 77 ASP A O 1
ATOM 555 N N . THR A 1 78 ? -5.515 -4.564 13.050 1.00 97.06 78 THR A N 1
ATOM 556 C CA . THR A 1 78 ? -6.437 -3.529 13.546 1.00 97.06 78 THR A CA 1
ATOM 557 C C . THR A 1 78 ? -5.759 -2.224 13.979 1.00 97.06 78 THR A C 1
ATOM 559 O O . THR A 1 78 ? -6.448 -1.222 14.213 1.00 97.06 78 THR A O 1
ATOM 562 N N . GLU A 1 79 ? -4.433 -2.227 14.139 1.00 97.06 79 GLU A N 1
ATOM 563 C CA . GLU A 1 79 ? -3.646 -1.023 14.407 1.00 97.06 79 GLU A CA 1
ATOM 564 C C . GLU A 1 79 ? -3.214 -0.319 13.119 1.00 97.06 79 GLU A C 1
ATOM 566 O O . GLU A 1 79 ? -2.955 0.883 13.157 1.00 97.06 79 GLU A O 1
ATOM 571 N N . CYS A 1 80 ? -3.215 -1.018 11.980 1.00 98.00 80 CYS A N 1
ATOM 572 C CA . CYS A 1 80 ? -2.872 -0.446 10.687 1.00 98.00 80 CYS A CA 1
ATOM 573 C C . CYS A 1 80 ? -4.002 0.445 10.161 1.00 98.00 80 CYS A C 1
ATOM 575 O O . CYS A 1 80 ? -5.114 -0.008 9.880 1.00 98.00 80 CYS A O 1
ATOM 577 N N . MET A 1 81 ? -3.712 1.736 10.039 1.00 97.94 81 MET A N 1
ATOM 578 C CA . MET A 1 81 ? -4.610 2.749 9.481 1.00 97.94 81 MET A CA 1
ATOM 579 C C . MET A 1 81 ? -4.252 3.059 8.030 1.00 97.94 81 MET A C 1
ATOM 581 O O . MET A 1 81 ? -5.140 3.313 7.217 1.00 97.94 81 MET A O 1
ATOM 585 N N . HIS A 1 82 ? -2.963 2.993 7.703 1.00 98.31 82 HIS A N 1
ATOM 586 C CA . HIS A 1 82 ? -2.457 3.330 6.386 1.00 98.31 82 HIS A CA 1
ATOM 587 C C . HIS A 1 82 ? -1.365 2.364 5.942 1.00 98.31 82 HIS A C 1
ATOM 589 O O . HIS A 1 82 ? -0.707 1.719 6.761 1.00 98.31 82 HIS A O 1
ATOM 595 N N . TRP A 1 83 ? -1.15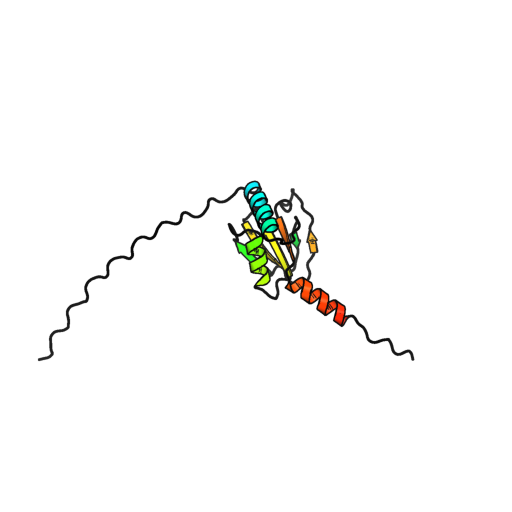2 2.269 4.638 1.00 98.50 83 TRP A N 1
ATOM 596 C CA . TRP A 1 83 ? -0.123 1.412 4.066 1.00 98.50 83 TRP A CA 1
ATOM 597 C C . TRP A 1 83 ? 0.592 2.109 2.913 1.00 98.50 83 TRP A C 1
ATOM 599 O O . TRP A 1 83 ? -0.016 2.906 2.202 1.00 98.50 83 TRP A O 1
ATOM 609 N N . ASN A 1 84 ? 1.870 1.771 2.725 1.00 98.62 84 ASN A N 1
ATOM 610 C CA . ASN A 1 84 ? 2.662 2.122 1.548 1.00 98.62 84 ASN A CA 1
ATOM 611 C C . ASN A 1 84 ? 3.189 0.838 0.904 1.00 98.62 84 ASN A C 1
ATOM 613 O O . ASN A 1 84 ? 3.712 -0.019 1.608 1.00 98.62 84 ASN A O 1
ATOM 617 N N . PHE A 1 85 ? 3.137 0.723 -0.417 1.00 98.62 85 PHE A N 1
ATOM 618 C CA . PHE A 1 85 ? 3.874 -0.280 -1.176 1.00 98.62 85 PHE A CA 1
ATOM 619 C C . PHE A 1 85 ? 4.889 0.411 -2.085 1.00 98.62 85 PHE A C 1
ATOM 621 O O . PHE A 1 85 ? 4.523 1.243 -2.917 1.00 98.62 85 PHE A O 1
ATOM 628 N N . ASN A 1 86 ? 6.164 0.074 -1.915 1.00 98.12 86 ASN A N 1
ATOM 629 C CA . ASN A 1 86 ? 7.276 0.738 -2.575 1.00 98.12 86 ASN A CA 1
ATOM 630 C C . ASN A 1 86 ? 7.823 -0.118 -3.723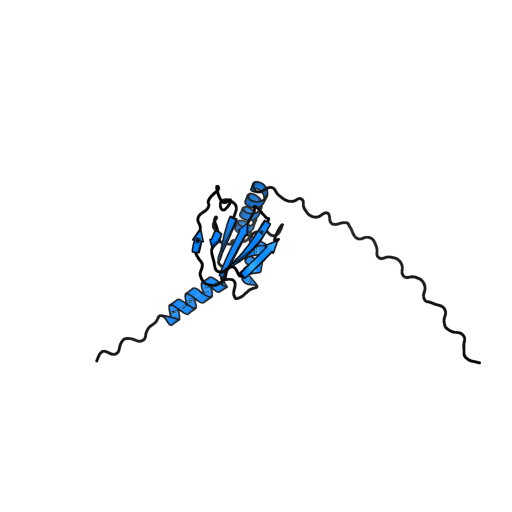 1.00 98.12 86 ASN A C 1
ATOM 632 O O . ASN A 1 86 ? 8.447 -1.151 -3.497 1.00 98.12 86 ASN A O 1
ATOM 636 N N . CYS A 1 87 ? 7.656 0.328 -4.971 1.00 98.31 87 CYS A N 1
ATOM 637 C CA . CYS A 1 87 ? 8.211 -0.389 -6.122 1.00 98.31 87 CYS A CA 1
ATOM 638 C C . CYS A 1 87 ? 9.743 -0.291 -6.250 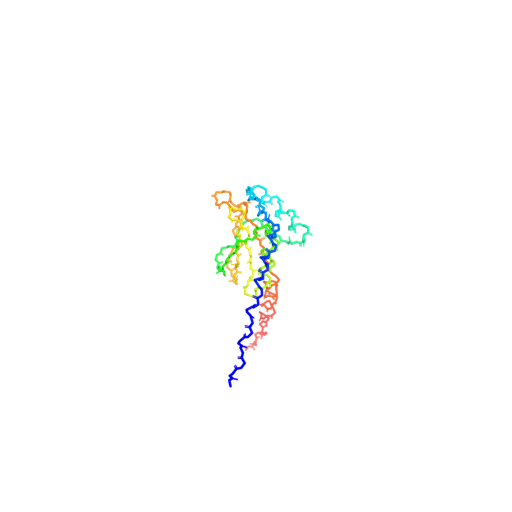1.00 98.31 87 CYS A C 1
ATOM 640 O O . CYS A 1 87 ? 10.316 -0.950 -7.116 1.00 98.31 87 CYS A O 1
ATOM 642 N N . ASN A 1 88 ? 10.430 0.500 -5.413 1.00 96.44 88 ASN A N 1
ATOM 643 C CA . ASN A 1 88 ? 11.896 0.539 -5.396 1.00 96.44 88 ASN A CA 1
ATOM 644 C C . ASN A 1 88 ? 12.513 -0.703 -4.739 1.00 96.44 88 ASN A C 1
ATOM 646 O O . ASN A 1 88 ? 13.540 -1.186 -5.210 1.00 96.44 88 ASN A O 1
ATOM 650 N N . ASP A 1 89 ? 11.913 -1.187 -3.652 1.00 97.00 89 ASP A N 1
ATOM 651 C CA . ASP A 1 89 ? 12.420 -2.306 -2.843 1.00 97.00 89 ASP A CA 1
ATOM 652 C C . ASP A 1 89 ? 11.419 -3.464 -2.714 1.00 97.00 89 ASP A C 1
ATOM 654 O O . ASP A 1 89 ? 11.738 -4.499 -2.129 1.00 97.00 89 ASP A O 1
ATOM 658 N N . LEU A 1 90 ? 10.234 -3.307 -3.313 1.00 97.81 90 LEU A N 1
ATOM 659 C CA . LEU A 1 90 ? 9.149 -4.282 -3.345 1.00 97.81 90 LEU A CA 1
ATOM 660 C C . LEU A 1 90 ? 8.576 -4.602 -1.957 1.00 97.81 90 LEU A C 1
ATOM 662 O O . LEU A 1 90 ? 7.999 -5.676 -1.738 1.00 97.81 90 LEU A O 1
ATOM 666 N N . THR A 1 91 ? 8.719 -3.668 -1.018 1.00 98.38 91 THR A N 1
ATOM 667 C CA . THR A 1 91 ? 8.236 -3.816 0.351 1.00 98.38 91 THR A CA 1
ATOM 668 C C . THR A 1 91 ? 6.932 -3.066 0.591 1.00 98.38 91 THR A C 1
ATOM 670 O O . THR A 1 91 ? 6.627 -2.034 -0.008 1.00 98.38 91 THR A O 1
ATOM 673 N N . CYS A 1 92 ? 6.126 -3.636 1.475 1.00 98.50 92 CYS A N 1
ATOM 674 C CA . CYS A 1 92 ? 4.960 -3.018 2.068 1.00 98.50 92 CYS A CA 1
ATOM 675 C C . CYS A 1 92 ? 5.317 -2.490 3.453 1.00 98.50 92 CYS A C 1
ATOM 677 O O . CYS A 1 92 ? 5.961 -3.193 4.227 1.00 98.50 92 CYS A O 1
ATOM 679 N N . HIS A 1 93 ? 4.833 -1.306 3.797 1.00 98.50 93 HIS A N 1
ATOM 680 C CA . HIS A 1 93 ? 4.966 -0.702 5.113 1.00 98.50 93 HIS A CA 1
ATOM 681 C C . HIS A 1 93 ? 3.587 -0.377 5.674 1.00 98.50 93 HIS A C 1
ATOM 683 O O . HIS A 1 93 ? 2.756 0.213 4.985 1.00 98.50 93 HIS A O 1
ATOM 689 N N . LYS A 1 94 ? 3.361 -0.734 6.937 1.00 98.38 94 LYS A N 1
ATOM 690 C CA . LYS A 1 94 ? 2.149 -0.402 7.687 1.00 98.38 94 LYS A CA 1
ATOM 691 C C . LYS A 1 94 ? 2.368 0.851 8.520 1.00 98.38 94 LYS A C 1
ATOM 693 O O . LYS A 1 94 ? 3.459 1.064 9.059 1.00 98.38 94 LYS A O 1
ATOM 698 N N . TYR A 1 95 ? 1.308 1.625 8.684 1.00 98.44 95 TYR A N 1
ATOM 699 C CA . TYR A 1 95 ? 1.300 2.843 9.475 1.00 98.44 95 TYR A CA 1
ATOM 700 C C . TYR A 1 95 ? 0.054 2.893 10.349 1.00 98.44 95 TYR A C 1
ATOM 702 O O . TYR A 1 95 ? -1.045 2.541 9.919 1.00 98.44 95 TYR A O 1
ATOM 710 N N . GLY A 1 96 ? 0.245 3.285 11.602 1.00 97.62 96 GLY A N 1
ATOM 711 C CA . GLY A 1 96 ? -0.802 3.352 12.609 1.00 97.62 96 GLY A CA 1
ATOM 712 C C . GLY A 1 96 ? -1.540 4.681 12.615 1.00 97.62 96 GLY A C 1
ATOM 713 O O . GLY A 1 96 ? -1.524 5.430 11.645 1.00 97.62 96 GLY A O 1
ATOM 714 N N . ARG A 1 97 ? -2.185 4.993 13.743 1.00 95.31 97 ARG A N 1
ATOM 715 C CA . ARG A 1 97 ? -2.878 6.275 13.929 1.00 95.31 97 ARG A CA 1
ATOM 716 C C . ARG A 1 97 ? -1.897 7.450 13.805 1.00 95.31 97 ARG A C 1
ATOM 718 O O . ARG A 1 97 ? -0.840 7.460 14.438 1.00 95.31 97 ARG A O 1
ATOM 725 N N . GLY A 1 98 ? -2.315 8.473 13.064 1.00 91.00 98 GLY A N 1
ATOM 726 C CA . GLY A 1 98 ? -1.548 9.696 12.842 1.00 91.00 98 GLY A CA 1
ATOM 727 C C . GLY A 1 98 ? -0.709 9.616 11.572 1.00 91.00 98 GLY A C 1
ATOM 728 O O . GLY A 1 98 ? -1.075 8.928 10.630 1.00 91.00 98 GLY A O 1
ATOM 729 N N . GLY A 1 99 ? 0.407 10.340 11.559 1.00 92.00 99 GLY A N 1
ATOM 730 C CA . GLY A 1 99 ? 1.197 10.530 10.348 1.00 92.00 99 GLY A CA 1
ATOM 731 C C . GLY A 1 99 ? 0.574 11.542 9.390 1.00 92.00 99 GLY A C 1
ATOM 732 O O . GLY A 1 99 ? -0.503 12.090 9.637 1.00 92.00 99 GLY A O 1
ATOM 733 N N . TYR A 1 100 ? 1.301 11.833 8.321 1.00 95.50 100 TYR A N 1
ATOM 734 C CA . TYR A 1 100 ? 0.818 12.674 7.234 1.00 95.50 100 TYR A CA 1
ATOM 735 C C . TYR A 1 100 ? 1.210 12.073 5.888 1.00 95.50 100 TYR A C 1
ATOM 737 O O . TYR A 1 100 ? 2.198 11.342 5.781 1.00 95.50 100 TYR A O 1
ATOM 745 N N . GLU A 1 101 ? 0.397 12.375 4.883 1.00 97.00 101 GLU A N 1
ATOM 746 C CA . GLU A 1 101 ? 0.636 11.995 3.498 1.00 97.00 101 GLU A CA 1
ATOM 747 C C . GLU A 1 101 ? 1.681 12.934 2.882 1.00 97.00 101 GLU A C 1
ATOM 749 O O . GLU A 1 101 ? 1.587 14.156 3.007 1.00 97.00 101 GLU A O 1
ATOM 754 N N . GLU A 1 102 ? 2.693 12.354 2.247 1.00 97.31 102 GLU A N 1
ATOM 755 C CA . GLU A 1 102 ? 3.700 13.047 1.453 1.00 97.31 102 GLU A CA 1
ATOM 756 C C . GLU A 1 102 ? 3.421 12.859 -0.030 1.00 97.31 102 GLU A C 1
ATOM 758 O O . GLU A 1 102 ? 3.199 11.738 -0.492 1.00 97.31 102 GLU A O 1
ATOM 763 N N . ASP A 1 103 ? 3.512 13.960 -0.773 1.00 97.44 103 ASP A N 1
ATOM 764 C CA . ASP A 1 103 ? 3.273 13.981 -2.209 1.00 97.44 103 ASP A CA 1
ATOM 765 C C . ASP A 1 103 ? 4.275 13.103 -2.995 1.00 97.44 103 ASP A C 1
ATOM 767 O O . ASP A 1 103 ? 5.413 12.858 -2.544 1.00 97.44 103 ASP A O 1
ATOM 771 N N . PRO A 1 104 ? 3.886 12.664 -4.209 1.00 97.00 104 PRO A N 1
ATOM 772 C CA . PRO A 1 104 ? 4.790 12.010 -5.145 1.00 97.00 104 PRO A CA 1
ATOM 773 C C . PRO A 1 104 ? 6.002 12.896 -5.450 1.00 97.00 104 PRO A C 1
ATOM 775 O O . PRO A 1 104 ? 5.859 14.050 -5.852 1.00 97.00 104 PRO A O 1
ATOM 778 N N . ASP A 1 105 ? 7.203 12.338 -5.314 1.00 96.31 105 ASP A N 1
ATOM 779 C CA . ASP A 1 105 ? 8.451 13.037 -5.616 1.00 96.31 105 ASP A CA 1
ATOM 780 C C . ASP A 1 105 ? 9.484 12.065 -6.190 1.00 96.31 105 ASP A C 1
ATOM 782 O O . ASP A 1 105 ? 9.948 11.147 -5.504 1.00 96.31 105 ASP A O 1
ATOM 786 N N . GLY A 1 106 ? 9.861 12.289 -7.450 1.00 95.38 106 GLY A N 1
ATOM 787 C CA . GLY A 1 106 ? 10.853 11.477 -8.151 1.00 95.38 106 GLY A CA 1
ATOM 788 C C . GLY A 1 106 ? 12.270 11.600 -7.588 1.00 95.38 106 GLY A C 1
ATOM 789 O O . GLY A 1 106 ? 13.059 10.669 -7.734 1.00 95.38 106 GLY A O 1
ATOM 790 N N . GLN A 1 107 ? 12.606 12.694 -6.891 1.00 96.12 107 GLN A N 1
ATOM 791 C CA . GLN A 1 107 ? 13.911 12.835 -6.234 1.00 96.12 107 GLN A CA 1
ATOM 792 C C . GLN A 1 107 ? 14.072 11.833 -5.086 1.00 96.12 107 GLN A C 1
ATOM 794 O O . GLN A 1 107 ? 15.167 11.315 -4.869 1.00 96.12 107 GLN A O 1
ATOM 799 N N . PHE A 1 108 ? 12.982 11.538 -4.377 1.00 94.12 108 PHE A N 1
ATOM 800 C CA . PHE A 1 108 ? 12.970 10.598 -3.254 1.00 94.12 108 PHE A CA 1
ATOM 801 C C . PHE A 1 108 ? 12.379 9.232 -3.625 1.00 94.12 108 PHE A C 1
ATOM 803 O O . PHE A 1 108 ? 12.239 8.374 -2.758 1.00 94.12 108 PHE A O 1
ATOM 810 N N . GLY A 1 109 ? 12.032 9.017 -4.899 1.00 93.88 109 GLY A N 1
ATOM 811 C CA . GLY A 1 109 ? 11.433 7.774 -5.385 1.00 93.88 109 GLY A CA 1
ATOM 812 C C . GLY A 1 109 ? 10.013 7.516 -4.874 1.00 93.88 109 GLY A C 1
ATOM 813 O O . GLY A 1 109 ? 9.566 6.369 -4.907 1.00 93.88 109 GLY A O 1
ATOM 814 N N . ARG A 1 110 ? 9.309 8.551 -4.390 1.00 96.50 110 ARG A N 1
ATOM 815 C CA . ARG A 1 110 ? 7.904 8.466 -3.944 1.00 96.50 110 ARG A CA 1
ATOM 816 C C . ARG A 1 110 ? 6.912 8.471 -5.109 1.00 96.50 110 ARG A C 1
ATOM 818 O O . ARG A 1 110 ? 5.745 8.150 -4.927 1.00 96.50 110 ARG A O 1
ATOM 825 N N . ASP A 1 111 ? 7.371 8.804 -6.310 1.00 97.25 111 ASP A N 1
ATOM 826 C CA . ASP A 1 111 ? 6.607 8.714 -7.559 1.00 97.25 111 ASP A CA 1
ATOM 827 C C . ASP A 1 111 ? 6.276 7.270 -7.976 1.00 97.25 111 ASP A C 1
ATOM 829 O O . ASP A 1 111 ? 5.384 7.051 -8.791 1.00 97.25 111 ASP A O 1
ATOM 833 N N . VAL A 1 112 ? 6.952 6.283 -7.382 1.00 97.75 112 VAL A N 1
ATOM 834 C CA . VAL A 1 112 ? 6.684 4.845 -7.562 1.00 97.75 112 VAL A CA 1
ATOM 835 C C . VAL A 1 112 ? 6.228 4.158 -6.268 1.00 97.75 112 VAL A C 1
ATOM 837 O O . VAL A 1 112 ? 6.295 2.933 -6.140 1.00 97.75 112 VAL A O 1
ATOM 840 N N . MET A 1 113 ? 5.781 4.942 -5.286 1.00 98.31 113 MET A N 1
ATOM 841 C CA . MET A 1 113 ? 5.195 4.441 -4.048 1.00 98.31 113 MET A CA 1
ATOM 842 C C . MET A 1 113 ? 3.678 4.594 -4.098 1.00 98.31 113 MET A C 1
ATOM 844 O O . MET A 1 113 ? 3.159 5.669 -4.387 1.00 98.31 113 MET A O 1
ATOM 848 N N . PHE A 1 114 ? 2.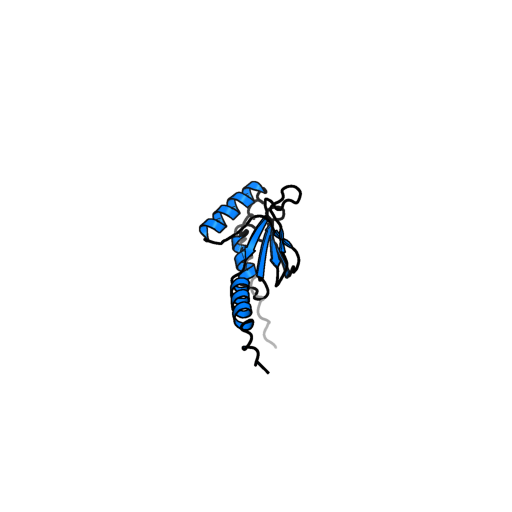972 3.503 -3.819 1.00 98.62 114 PHE A N 1
ATOM 849 C CA . PHE A 1 114 ? 1.517 3.470 -3.732 1.00 98.62 114 PHE A CA 1
ATOM 850 C C . PHE A 1 114 ? 1.111 3.550 -2.275 1.00 98.62 114 PHE A C 1
ATOM 852 O O . PHE A 1 114 ? 1.603 2.762 -1.470 1.00 98.62 114 PHE A O 1
ATOM 859 N N . LEU A 1 115 ? 0.184 4.438 -1.947 1.00 98.38 115 LEU A N 1
ATOM 860 C CA . LEU A 1 115 ? -0.362 4.552 -0.603 1.00 98.38 115 LEU A CA 1
ATOM 861 C C . LEU A 1 115 ? -1.872 4.357 -0.596 1.00 98.38 115 LEU A C 1
ATOM 863 O O . LEU A 1 115 ? -2.563 4.643 -1.580 1.00 98.38 115 LEU A O 1
ATOM 867 N N . GLY A 1 116 ? -2.383 3.919 0.547 1.00 97.88 116 GLY A N 1
ATOM 868 C CA . GLY A 1 116 ? -3.812 3.832 0.787 1.00 97.88 116 GLY A CA 1
ATOM 869 C C . GLY A 1 116 ? -4.161 3.783 2.265 1.00 97.88 116 GLY A C 1
ATOM 870 O O . GLY A 1 116 ? -3.301 3.770 3.147 1.00 97.88 116 GLY A O 1
ATOM 871 N N . ASP A 1 117 ? -5.463 3.767 2.509 1.00 98.00 117 ASP A N 1
ATOM 872 C CA . ASP A 1 117 ? -6.071 3.729 3.832 1.00 98.00 117 ASP A CA 1
ATOM 873 C C . ASP A 1 117 ? -6.727 2.364 4.054 1.00 98.00 117 ASP A C 1
ATOM 875 O O . ASP A 1 117 ? -7.221 1.749 3.103 1.00 98.00 117 ASP A O 1
ATOM 879 N N . SER A 1 118 ? -6.745 1.891 5.299 1.00 97.50 118 SER A N 1
ATOM 880 C CA . SER A 1 118 ? -7.479 0.683 5.678 1.00 97.50 118 SER A CA 1
ATOM 881 C C . SER A 1 118 ? -8.933 0.987 6.048 1.00 97.50 118 SER A C 1
ATOM 883 O O . SER A 1 118 ? -9.304 2.111 6.410 1.00 97.50 118 SER A O 1
ATOM 885 N N . SER A 1 119 ? -9.776 -0.042 6.051 1.00 97.25 119 SER A N 1
ATOM 886 C CA . SER A 1 119 ? -11.144 0.043 6.569 1.00 97.25 119 SER A CA 1
ATOM 887 C C . SER A 1 119 ? -11.181 0.399 8.065 1.00 97.25 119 SER A C 1
ATOM 889 O O . SER A 1 119 ? -12.124 1.050 8.535 1.00 97.25 119 SER A O 1
ATOM 891 N N . HIS A 1 120 ? -10.125 0.053 8.815 1.00 95.94 120 HIS A N 1
ATOM 892 C CA . HIS A 1 120 ? -9.974 0.421 10.224 1.00 95.94 120 HIS A CA 1
ATOM 893 C C . HIS A 1 120 ? -9.854 1.933 10.406 1.00 95.94 120 HIS A C 1
ATOM 895 O O . HIS A 1 120 ? -10.462 2.466 11.338 1.00 95.94 120 HIS A O 1
ATOM 901 N N . HIS A 1 121 ? -9.144 2.627 9.510 1.00 95.19 121 HIS A N 1
ATOM 902 C CA . HIS A 1 121 ? -9.034 4.087 9.539 1.00 95.19 121 HIS A CA 1
ATOM 903 C C . HIS A 1 121 ? -10.408 4.747 9.376 1.00 95.19 121 HIS A C 1
ATOM 905 O O . HIS A 1 121 ? -10.819 5.546 10.222 1.00 95.19 121 HIS A O 1
ATOM 911 N N . ALA A 1 122 ? -11.174 4.335 8.362 1.00 93.50 122 ALA A N 1
ATOM 912 C CA . ALA A 1 122 ? -12.519 4.857 8.119 1.00 93.50 122 ALA A CA 1
ATOM 913 C C . ALA A 1 122 ? -13.469 4.615 9.306 1.00 93.50 122 ALA A C 1
ATOM 915 O O . ALA A 1 122 ? -14.222 5.510 9.704 1.00 93.50 122 ALA A O 1
ATOM 916 N N . ARG A 1 123 ? -13.415 3.421 9.913 1.00 93.25 123 ARG A N 1
ATOM 917 C CA . ARG A 1 123 ? -14.195 3.104 11.118 1.00 93.25 123 ARG A CA 1
ATOM 918 C C . ARG A 1 123 ? -13.849 4.045 12.272 1.00 93.25 123 ARG A C 1
ATOM 920 O O . ARG A 1 123 ? -14.759 4.599 12.884 1.00 93.25 123 ARG A O 1
ATOM 927 N N . ARG A 1 124 ? -12.559 4.267 12.538 1.00 91.25 124 ARG A N 1
ATOM 928 C CA . ARG A 1 124 ? -12.121 5.149 13.629 1.00 91.25 124 ARG A CA 1
ATOM 929 C C . ARG A 1 124 ? -12.521 6.602 13.405 1.00 91.25 124 ARG A C 1
ATOM 931 O O . ARG A 1 124 ? -12.990 7.234 14.344 1.00 91.25 124 ARG A O 1
ATOM 938 N N . LEU A 1 125 ? -12.404 7.123 12.181 1.00 91.19 125 LEU A N 1
ATOM 939 C CA . LEU A 1 125 ? -12.860 8.484 11.870 1.00 91.19 125 LEU A CA 1
ATOM 940 C C . LEU A 1 125 ? -14.352 8.666 12.181 1.00 91.19 125 LEU A C 1
ATOM 942 O O . LEU A 1 125 ? -14.760 9.701 12.705 1.00 91.19 125 LEU A O 1
ATOM 946 N N . LYS A 1 126 ? -15.167 7.642 11.908 1.00 92.50 126 LYS A N 1
ATOM 947 C CA . LYS A 1 126 ? -16.595 7.650 12.239 1.00 92.50 126 LYS A CA 1
ATOM 948 C C . LYS A 1 126 ? -16.839 7.629 13.752 1.00 92.50 126 LYS A C 1
ATOM 950 O O . LYS A 1 126 ? -17.686 8.377 14.234 1.00 92.50 126 LYS A O 1
ATOM 955 N N . GLU A 1 127 ? -16.113 6.799 14.496 1.00 90.69 127 GLU A N 1
ATOM 956 C CA . GLU A 1 127 ? -16.202 6.723 15.963 1.00 90.69 127 GLU A CA 1
ATOM 957 C C . GLU A 1 127 ? -15.804 8.054 16.626 1.00 90.69 127 GLU A C 1
ATOM 959 O O . GLU A 1 127 ? -16.538 8.571 17.478 1.00 90.69 127 GLU A O 1
ATOM 964 N N . ASP A 1 128 ? -14.701 8.657 16.179 1.00 88.44 128 ASP A N 1
ATOM 965 C CA . ASP A 1 128 ? -14.220 9.947 16.679 1.00 88.44 128 ASP A CA 1
ATOM 966 C C . ASP A 1 128 ? -15.243 11.059 16.381 1.00 88.44 128 ASP A C 1
ATOM 968 O O . ASP A 1 128 ? -15.611 11.817 17.282 1.00 88.44 128 ASP A O 1
ATOM 972 N N . ALA A 1 129 ? -15.804 11.091 15.164 1.00 88.88 129 ALA A N 1
ATOM 973 C CA . ALA A 1 129 ? -16.845 12.050 14.790 1.00 88.88 129 ALA A CA 1
ATOM 974 C C . ALA A 1 129 ? -18.101 11.941 15.675 1.00 88.88 129 ALA A C 1
ATOM 976 O O . ALA A 1 129 ? -18.684 12.958 16.050 1.00 88.88 129 ALA A O 1
ATOM 977 N N . THR A 1 130 ? -18.510 10.725 16.055 1.00 88.56 130 THR A N 1
ATOM 978 C CA . THR A 1 130 ? -19.653 10.542 16.968 1.00 88.56 130 THR A CA 1
ATOM 979 C C . THR A 1 130 ? -19.342 10.975 18.403 1.00 88.56 130 THR A C 1
ATOM 981 O O . THR A 1 130 ? -20.209 11.544 19.071 1.00 88.56 130 THR A O 1
ATOM 984 N N . SER A 1 131 ? -18.100 10.783 18.857 1.00 81.06 131 SER A N 1
ATOM 985 C CA . SER A 1 131 ? -17.652 11.101 20.221 1.00 81.06 131 SER A CA 1
ATOM 986 C C . SER A 1 131 ? -17.487 12.606 20.469 1.00 81.06 131 SER A C 1
ATOM 988 O O . SER A 1 131 ? -17.626 13.069 21.600 1.00 81.06 131 SER A O 1
ATOM 990 N N . THR A 1 132 ? -17.245 13.398 19.420 1.00 73.31 132 THR A N 1
ATOM 991 C CA . THR A 1 132 ? -17.146 14.868 19.495 1.00 73.31 132 THR A CA 1
ATOM 992 C C . THR A 1 132 ? -18.507 15.572 19.629 1.00 73.31 132 THR A C 1
ATOM 994 O O . THR A 1 132 ? -18.548 16.796 19.767 1.00 73.31 132 THR A O 1
ATOM 997 N N . THR A 1 133 ? -19.628 14.839 19.686 1.00 64.00 133 THR A N 1
ATOM 998 C CA . THR A 1 133 ? -20.945 15.411 20.026 1.00 64.00 133 THR A CA 1
ATOM 999 C C . THR A 1 133 ? -20.973 15.806 21.508 1.00 64.00 133 THR A C 1
ATOM 1001 O O . THR A 1 133 ? -21.488 15.099 22.372 1.00 64.00 133 THR A O 1
ATOM 1004 N N . ARG A 1 134 ? -20.346 16.944 21.815 1.00 63.25 134 ARG A N 1
ATOM 1005 C CA . ARG A 1 134 ? -20.294 17.565 23.138 1.00 63.25 134 ARG A CA 1
ATOM 1006 C C . ARG A 1 134 ? -21.731 17.805 23.624 1.00 63.25 134 ARG A C 1
ATOM 1008 O O . ARG A 1 134 ? -22.515 18.372 22.861 1.00 63.25 134 ARG A O 1
ATOM 1015 N N . PRO A 1 135 ? -22.098 17.424 24.863 1.00 63.53 135 PRO A N 1
ATOM 1016 C CA . PRO A 1 135 ? -23.399 17.802 25.401 1.00 63.53 135 PRO A CA 1
ATOM 1017 C C . PRO A 1 135 ? -23.522 19.335 25.391 1.00 63.53 135 PRO A C 1
ATOM 1019 O O . PRO A 1 135 ? -22.509 20.016 25.604 1.00 63.53 135 PRO A O 1
ATOM 1022 N N . PRO A 1 136 ? -24.721 19.891 25.123 1.00 60.66 136 PRO A N 1
ATOM 1023 C CA . PRO A 1 136 ? -24.917 21.333 25.098 1.00 60.66 136 PRO A CA 1
ATOM 1024 C C . PRO A 1 136 ? -24.431 21.923 26.421 1.00 60.66 136 PRO A C 1
ATOM 1026 O O . PRO A 1 136 ? -24.742 21.402 27.497 1.00 60.66 136 PRO A O 1
ATOM 1029 N N . ALA A 1 137 ? -23.616 22.975 26.329 1.00 68.69 137 ALA A N 1
ATOM 1030 C CA . ALA A 1 137 ? -23.166 23.714 27.495 1.00 68.69 137 ALA A CA 1
ATOM 1031 C C . ALA A 1 137 ? -24.407 24.151 28.282 1.00 68.69 137 ALA A C 1
ATOM 1033 O O . ALA A 1 137 ? -25.286 24.810 27.732 1.00 68.69 137 ALA A O 1
ATOM 1034 N N . LYS A 1 138 ? -24.509 23.738 29.548 1.00 69.81 138 LYS A N 1
ATOM 1035 C CA . LYS A 1 138 ? -25.528 24.282 30.444 1.00 69.81 138 LYS A CA 1
ATOM 1036 C C . LYS A 1 138 ? -25.203 25.764 30.640 1.00 69.81 138 LYS A C 1
ATOM 1038 O O . LYS A 1 138 ? -24.182 26.071 31.252 1.00 69.81 138 LYS A O 1
ATOM 1043 N N . GLU A 1 139 ? -26.031 26.639 30.074 1.00 61.66 139 GLU A N 1
ATOM 1044 C CA . GLU A 1 139 ? -26.085 28.060 30.430 1.00 61.66 139 GLU A CA 1
ATOM 1045 C C . GLU A 1 139 ? -26.303 28.169 31.948 1.00 61.66 139 GLU A C 1
ATOM 1047 O O . GLU A 1 139 ? -27.186 27.503 32.499 1.00 61.66 139 GLU A O 1
ATOM 1052 N N . LEU A 1 140 ? -25.440 28.944 32.609 1.00 68.12 140 LEU A N 1
ATOM 1053 C CA . LEU A 1 140 ? -25.538 29.341 34.015 1.00 68.12 140 LEU A CA 1
ATOM 1054 C C . LEU A 1 140 ? -25.986 30.797 34.085 1.00 68.12 140 LEU A C 1
ATOM 1056 O O . LEU A 1 140 ? -25.430 31.598 33.299 1.00 68.12 140 LEU A O 1
#

Foldseek 3Di:
DDDDDDDDDDDDDDDPPPPPPDDDDQDALVRLLVLQVVVCVVVVHDKDFFDWDDQWPDKDQQPPVFVVVLQVVLQVDLQFFKWKQQSVRNMIIGGGPDTDTGHQDVVVSSVSMMMDGHPSNVVVVVVVVVVPPDDPPPDD

Sequence (140 aa):
PPPPPPPPPPPVPPPPSGPTTTAPPLPDKGECTTKTEAALKAASLNYRLGGWSYSHLGGEYMWPGGAVACSSFCESDTECMHWNFNCNDLTCHKYGRGGYEEDPDGQFGRDVMFLGDSSHHARRLKEDATSTTRPPAKEL